Protein AF-A0A0Q4HC68-F1 (afdb_monomer)

Mean predicted aligned error: 11.97 Å

Structure (mmCIF, N/CA/C/O backbone):
data_AF-A0A0Q4HC68-F1
#
_entry.id   AF-A0A0Q4HC68-F1
#
loop_
_atom_site.group_PDB
_atom_site.id
_atom_site.type_symbol
_atom_site.label_atom_id
_atom_site.label_alt_id
_atom_site.label_comp_id
_atom_site.label_asym_id
_atom_site.label_entity_id
_atom_site.label_seq_id
_atom_site.pdbx_PDB_ins_code
_atom_site.Cartn_x
_atom_site.Cartn_y
_atom_site.Cartn_z
_atom_site.occupancy
_atom_site.B_iso_or_equiv
_atom_site.auth_seq_id
_atom_site.auth_comp_id
_atom_site.auth_asym_id
_atom_site.auth_atom_i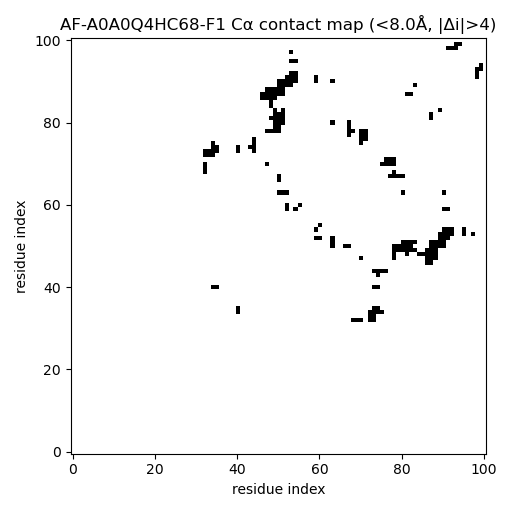d
_atom_site.pdbx_PDB_model_num
ATOM 1 N N . MET A 1 1 ? -20.760 -1.444 79.346 1.00 33.97 1 MET A N 1
ATOM 2 C CA . MET A 1 1 ? -19.283 -1.407 79.322 1.00 33.97 1 MET A CA 1
ATOM 3 C C . MET A 1 1 ? -18.817 -2.810 78.974 1.00 33.97 1 MET A C 1
ATOM 5 O O . MET A 1 1 ? -19.343 -3.729 79.589 1.00 33.97 1 MET A O 1
ATOM 9 N N . PRO A 1 2 ? -18.041 -2.967 77.895 1.00 58.78 2 PRO A N 1
ATOM 10 C CA . PRO A 1 2 ? -18.480 -3.786 76.761 1.00 58.78 2 PRO A CA 1
ATOM 11 C C . PRO A 1 2 ? -17.451 -4.846 76.351 1.00 58.78 2 PRO A C 1
ATOM 13 O O . PRO A 1 2 ? -16.277 -4.677 76.636 1.00 58.78 2 PRO A O 1
ATOM 16 N N . ASP A 1 3 ? -17.871 -5.838 75.570 1.00 40.50 3 ASP A N 1
ATOM 17 C CA . ASP A 1 3 ? -17.002 -6.385 74.528 1.00 40.50 3 ASP A CA 1
ATOM 18 C C . ASP A 1 3 ? -17.790 -6.377 73.223 1.00 40.50 3 ASP A C 1
ATOM 20 O O . ASP A 1 3 ? -18.784 -7.077 73.038 1.00 40.50 3 ASP A O 1
ATOM 24 N N . ALA A 1 4 ? -17.401 -5.428 72.378 1.00 48.09 4 ALA A N 1
ATOM 25 C CA . ALA A 1 4 ? -17.982 -5.168 71.083 1.00 48.09 4 ALA A CA 1
ATOM 26 C C . ALA A 1 4 ? -17.541 -6.268 70.114 1.00 48.09 4 ALA A C 1
ATOM 28 O O . ALA A 1 4 ? -16.346 -6.435 69.868 1.00 48.09 4 ALA A O 1
ATOM 29 N N . GLU A 1 5 ? -18.502 -6.971 69.517 1.00 46.88 5 GLU A N 1
ATOM 30 C CA . GLU A 1 5 ? -18.255 -7.672 68.263 1.00 46.88 5 GLU A CA 1
ATOM 31 C C . GLU A 1 5 ? -17.827 -6.635 67.218 1.00 46.88 5 GLU A C 1
ATOM 33 O O . GLU A 1 5 ? -18.632 -5.881 66.666 1.00 46.88 5 GLU A O 1
ATOM 38 N N . MET A 1 6 ? -16.518 -6.578 66.972 1.00 38.62 6 MET A N 1
ATOM 39 C CA . MET A 1 6 ? -15.947 -5.999 65.767 1.00 38.62 6 MET A CA 1
ATOM 40 C C . MET A 1 6 ? -16.466 -6.811 64.584 1.00 38.62 6 MET A C 1
ATOM 42 O O . MET A 1 6 ? -15.867 -7.805 64.178 1.00 38.62 6 MET A O 1
ATOM 46 N N . VAL A 1 7 ? -17.585 -6.364 64.018 1.00 50.00 7 VAL A N 1
ATOM 47 C CA . VAL A 1 7 ? -17.954 -6.679 62.643 1.00 50.00 7 VAL A CA 1
ATOM 48 C C . VAL A 1 7 ? -16.780 -6.227 61.785 1.00 50.00 7 VAL A C 1
ATOM 50 O O . VAL A 1 7 ? -16.584 -5.035 61.539 1.00 50.00 7 VAL A O 1
ATOM 53 N N . GLY A 1 8 ? -15.951 -7.194 61.397 1.00 41.06 8 GLY A N 1
ATOM 54 C CA . GLY A 1 8 ? -14.902 -7.008 60.420 1.00 41.06 8 GLY A CA 1
ATOM 55 C C . GLY A 1 8 ? -15.560 -6.511 59.148 1.00 41.06 8 GLY A C 1
ATOM 56 O O . GLY A 1 8 ? -16.180 -7.274 58.411 1.00 41.06 8 GLY A O 1
ATOM 57 N N . VAL A 1 9 ? -15.455 -5.208 58.901 1.00 52.94 9 VAL A N 1
ATOM 58 C CA . VAL A 1 9 ? -15.602 -4.666 57.559 1.00 52.94 9 VAL A CA 1
ATOM 59 C C . VAL A 1 9 ? -14.431 -5.252 56.789 1.00 52.94 9 VAL A C 1
ATOM 61 O O . VAL A 1 9 ? -13.335 -4.692 56.777 1.00 52.94 9 VAL A O 1
ATOM 64 N N . ASP A 1 10 ? -14.659 -6.430 56.210 1.00 42.56 10 ASP A N 1
ATOM 65 C CA . ASP A 1 10 ? -13.788 -7.041 55.224 1.00 42.56 10 ASP A CA 1
ATOM 66 C C . ASP A 1 10 ? -13.828 -6.106 54.020 1.00 42.56 10 ASP A C 1
ATOM 68 O O . ASP A 1 10 ? -14.696 -6.144 53.142 1.00 42.56 10 ASP A O 1
ATOM 72 N N . ARG A 1 11 ? -12.953 -5.104 54.092 1.00 58.88 11 ARG A N 1
ATOM 73 C CA . ARG A 1 11 ? -12.752 -4.090 53.077 1.00 58.88 11 ARG A CA 1
ATOM 74 C C . ARG A 1 11 ? -12.003 -4.798 51.963 1.00 58.88 11 ARG A C 1
ATOM 76 O O . ARG A 1 11 ? -10.810 -4.581 51.776 1.00 58.88 11 ARG A O 1
ATOM 83 N N . ALA A 1 12 ? -12.715 -5.673 51.254 1.00 61.41 12 ALA A N 1
ATOM 84 C CA . ALA A 1 12 ? -12.273 -6.274 50.017 1.00 61.41 12 ALA A CA 1
ATOM 85 C C . ALA A 1 12 ? -11.936 -5.113 49.082 1.00 61.41 12 ALA A C 1
ATOM 87 O O . ALA A 1 12 ? -12.812 -4.467 48.496 1.00 61.41 12 ALA A O 1
ATOM 88 N N . CYS A 1 13 ? -10.649 -4.776 49.044 1.00 62.66 13 CYS A N 1
ATOM 89 C CA . CYS A 1 13 ? -10.100 -3.734 48.209 1.00 62.66 13 CYS A CA 1
ATOM 90 C C . CYS A 1 13 ? -10.295 -4.231 46.781 1.00 62.66 13 CYS A C 1
ATOM 92 O O . CYS A 1 13 ? -9.541 -5.062 46.277 1.00 62.66 13 CYS A O 1
ATOM 94 N N . ARG A 1 14 ? -11.411 -3.822 46.174 1.00 67.00 14 ARG A N 1
ATOM 95 C CA . ARG A 1 14 ? -11.786 -4.163 44.809 1.00 67.00 14 ARG A CA 1
ATOM 96 C C . ARG A 1 14 ? -10.788 -3.454 43.899 1.00 67.00 14 ARG A C 1
ATOM 98 O O . ARG A 1 14 ? -11.036 -2.337 43.456 1.00 67.00 14 ARG A O 1
ATOM 105 N N . CYS A 1 15 ? -9.635 -4.077 43.674 1.00 67.75 15 CYS A N 1
ATOM 106 C CA . CYS A 1 15 ? -8.667 -3.636 42.686 1.00 67.75 15 CYS A CA 1
ATOM 107 C C . CYS A 1 15 ? -9.348 -3.728 41.321 1.00 67.75 15 CYS A C 1
ATOM 109 O O . CYS A 1 15 ? -9.479 -4.809 40.747 1.00 67.75 15 CYS A O 1
ATOM 111 N N . ALA A 1 16 ? -9.848 -2.596 40.827 1.00 70.06 16 ALA A N 1
ATOM 112 C CA . ALA A 1 16 ? -10.281 -2.480 39.450 1.00 70.06 16 ALA A CA 1
ATOM 113 C C . ALA A 1 16 ? -9.071 -2.812 38.572 1.00 70.06 16 ALA A C 1
ATOM 115 O O . ALA A 1 16 ? -8.074 -2.091 38.570 1.00 70.06 16 ALA A O 1
ATOM 116 N N . ILE A 1 17 ? -9.143 -3.934 37.862 1.00 68.25 17 ILE A N 1
ATOM 117 C CA . ILE A 1 17 ? -8.154 -4.306 36.857 1.00 68.25 17 ILE A CA 1
ATOM 118 C C . ILE A 1 17 ? -8.392 -3.342 35.695 1.00 68.25 17 ILE A C 1
ATOM 120 O O . ILE A 1 17 ? -9.248 -3.574 34.843 1.00 68.25 17 ILE A O 1
ATOM 124 N N . ALA A 1 18 ? -7.726 -2.188 35.720 1.00 63.12 18 ALA A N 1
ATOM 125 C CA . ALA A 1 18 ? -7.772 -1.256 34.609 1.00 63.12 18 ALA A CA 1
ATOM 126 C C . ALA A 1 18 ? -7.175 -1.980 33.400 1.00 63.12 18 ALA A C 1
ATOM 128 O O . ALA A 1 18 ? -5.981 -2.283 33.379 1.00 63.12 18 ALA A O 1
ATOM 129 N N . ALA A 1 19 ? -8.014 -2.302 32.410 1.00 63.47 19 ALA A N 1
ATOM 130 C CA . ALA A 1 19 ? -7.519 -2.751 31.121 1.00 63.47 19 ALA A CA 1
ATOM 131 C C . ALA A 1 19 ? -6.503 -1.704 30.648 1.00 63.47 19 ALA A C 1
ATOM 133 O O . ALA A 1 19 ? -6.818 -0.510 30.722 1.00 63.47 19 ALA A O 1
ATOM 134 N N . PRO A 1 20 ? -5.292 -2.103 30.219 1.00 61.31 20 PRO A N 1
ATOM 135 C CA . PRO A 1 20 ? -4.307 -1.143 29.769 1.00 61.31 20 PRO A CA 1
ATOM 136 C C . PRO A 1 20 ? -4.956 -0.344 28.648 1.00 61.31 20 PRO A C 1
ATOM 138 O O . PRO A 1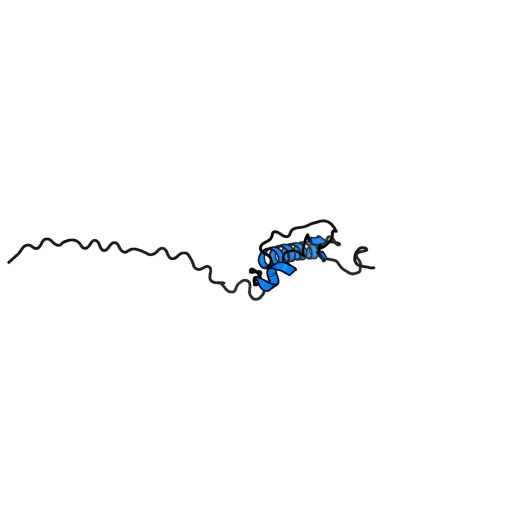 20 ? -5.277 -0.881 27.584 1.00 61.31 20 PRO A O 1
ATOM 141 N N . ALA A 1 21 ? -5.196 0.941 28.905 1.00 60.94 21 ALA A N 1
ATOM 142 C CA . ALA A 1 21 ? -5.529 1.862 27.850 1.00 60.94 21 ALA A CA 1
ATOM 143 C C . ALA A 1 21 ? -4.341 1.785 26.895 1.00 60.94 21 ALA A C 1
ATOM 145 O O . ALA A 1 21 ? -3.247 2.242 27.228 1.00 60.94 21 ALA A O 1
ATOM 146 N N . ARG A 1 22 ? -4.524 1.159 25.726 1.00 61.84 22 ARG A N 1
ATOM 147 C CA . ARG A 1 22 ? -3.598 1.306 24.602 1.00 61.84 22 ARG A CA 1
ATOM 148 C C . ARG A 1 22 ? -3.734 2.742 24.115 1.00 61.84 22 ARG A C 1
ATOM 150 O O . ARG A 1 22 ? -4.328 3.019 23.076 1.00 61.84 22 ARG A O 1
ATOM 157 N N . ALA A 1 23 ? -3.252 3.670 24.937 1.00 63.28 23 ALA A N 1
ATOM 158 C CA . ALA A 1 23 ? -2.979 5.017 24.518 1.00 63.28 23 ALA A CA 1
ATOM 159 C C . ALA A 1 23 ? -2.079 4.889 23.296 1.00 63.28 23 ALA A C 1
ATOM 161 O O . ALA A 1 23 ? -1.175 4.051 23.259 1.00 63.28 23 ALA A O 1
ATOM 162 N N . LYS A 1 24 ? -2.375 5.680 22.270 1.00 61.31 24 LYS A N 1
ATOM 163 C CA . LYS A 1 24 ? -1.451 5.853 21.159 1.00 61.31 24 LYS A CA 1
ATOM 164 C C . LYS A 1 24 ? -0.170 6.398 21.791 1.00 61.31 24 LYS A C 1
ATOM 166 O O . LYS A 1 24 ? -0.131 7.567 22.154 1.00 61.31 24 LYS A O 1
ATOM 171 N N . ASP A 1 25 ? 0.825 5.537 21.957 1.00 73.94 25 ASP A N 1
ATOM 172 C CA . ASP A 1 25 ? 2.125 5.820 22.583 1.00 73.94 25 ASP A CA 1
ATOM 173 C C . ASP A 1 25 ? 2.976 6.805 21.763 1.00 73.94 25 ASP A C 1
ATOM 175 O O . ASP A 1 25 ? 4.065 7.196 22.165 1.00 73.94 25 ASP A O 1
ATOM 179 N N . GLY A 1 26 ? 2.458 7.235 20.610 1.00 76.25 26 GLY A N 1
ATOM 180 C CA . GLY A 1 26 ? 3.112 8.158 19.699 1.00 76.25 26 GLY A CA 1
ATOM 181 C C . GLY A 1 26 ? 4.059 7.465 18.726 1.00 76.25 26 GLY A C 1
ATOM 182 O O . GLY A 1 26 ? 4.495 8.125 17.788 1.00 76.25 26 GLY A O 1
ATOM 183 N N . TYR A 1 27 ? 4.304 6.158 18.870 1.00 85.31 27 TYR A N 1
ATOM 184 C CA . TYR A 1 27 ? 5.272 5.411 18.067 1.00 85.31 27 TYR A CA 1
ATOM 185 C C . TYR A 1 27 ? 4.971 5.469 16.566 1.00 85.31 27 TYR A C 1
ATOM 187 O O . TYR A 1 27 ? 5.862 5.687 15.749 1.00 85.31 27 TYR A O 1
ATOM 195 N N . ASP A 1 28 ? 3.695 5.347 16.193 1.00 83.25 28 ASP A N 1
ATOM 196 C CA . ASP A 1 28 ? 3.280 5.423 14.789 1.00 83.25 28 ASP A CA 1
ATOM 197 C C . ASP A 1 28 ? 3.373 6.849 14.200 1.00 83.25 28 ASP A C 1
ATOM 199 O O . ASP A 1 28 ? 3.179 7.017 12.999 1.00 83.25 28 ASP A O 1
ATOM 203 N N . LEU A 1 29 ? 3.659 7.885 15.005 1.00 87.88 29 LEU A N 1
ATOM 204 C CA . LEU A 1 29 ? 3.748 9.291 14.584 1.00 87.88 29 LEU A CA 1
ATOM 205 C C . LEU A 1 29 ? 2.566 9.693 13.680 1.00 87.88 29 LEU A C 1
ATOM 207 O O . LEU A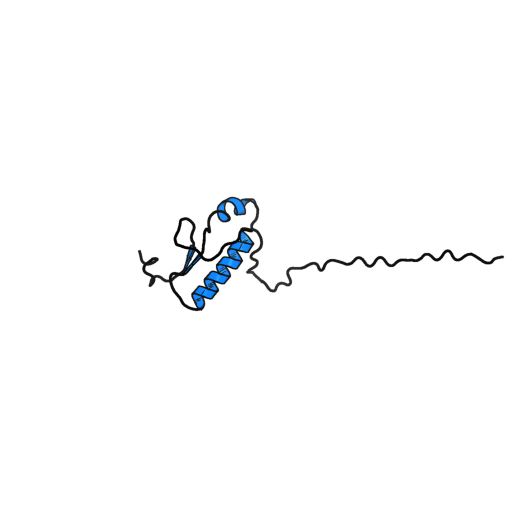 1 29 ? 1.418 9.656 14.133 1.00 87.88 29 LEU A O 1
ATOM 211 N N . TRP A 1 30 ? 2.828 10.069 12.423 1.00 88.44 30 TRP A N 1
ATOM 212 C CA . TRP A 1 30 ? 1.819 10.392 11.408 1.00 88.44 30 TRP A CA 1
ATOM 213 C C . TRP A 1 30 ? 1.300 9.166 10.637 1.00 88.44 30 TRP A C 1
ATOM 215 O O . TRP A 1 30 ? 0.252 9.248 10.003 1.00 88.44 30 TRP A O 1
ATOM 225 N N . LEU A 1 31 ? 1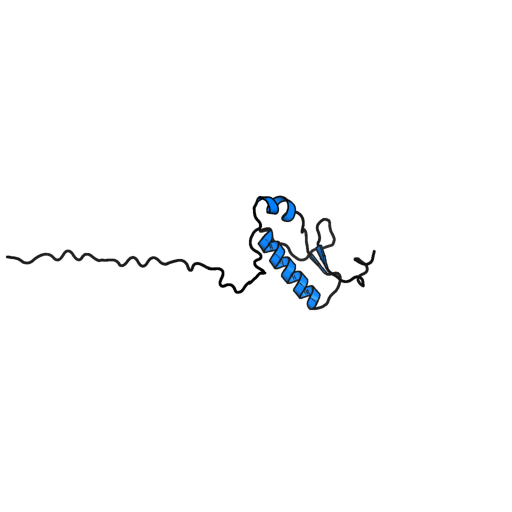.969 8.011 10.707 1.00 90.81 31 LEU A N 1
ATOM 226 C CA . LEU A 1 31 ? 1.590 6.764 10.025 1.00 90.81 31 LEU A CA 1
ATOM 227 C C . LEU A 1 31 ? 0.500 5.992 10.790 1.00 90.81 31 LEU A C 1
ATOM 229 O O . LEU A 1 31 ? 0.552 4.773 10.962 1.00 90.81 31 LEU A O 1
ATOM 233 N N . ARG A 1 32 ? -0.523 6.714 11.253 1.00 90.50 32 ARG A N 1
ATOM 234 C CA . ARG A 1 32 ? -1.662 6.157 11.988 1.00 90.50 32 ARG A CA 1
ATOM 235 C C . ARG A 1 32 ? -2.700 5.637 11.004 1.00 90.50 32 ARG A C 1
ATOM 237 O O . ARG A 1 32 ? -3.686 6.311 10.721 1.00 90.50 32 ARG A O 1
ATOM 244 N N . TYR A 1 33 ? -2.497 4.418 10.520 1.00 89.94 33 TYR A N 1
ATOM 245 C CA . TYR A 1 33 ? -3.441 3.713 9.646 1.00 89.94 33 TYR A CA 1
ATOM 246 C C . TYR A 1 33 ? -4.670 3.193 10.413 1.00 89.94 33 TYR A C 1
ATOM 248 O O . TYR A 1 33 ? -4.949 1.998 10.441 1.00 89.94 33 TYR A O 1
ATOM 256 N N . GLY A 1 34 ? -5.369 4.088 11.112 1.00 89.88 34 GLY A N 1
ATOM 257 C CA . GLY A 1 34 ? -6.625 3.786 11.792 1.00 89.88 34 GLY A CA 1
ATOM 258 C C . GLY A 1 34 ? -7.824 3.874 10.843 1.00 89.88 34 GLY A C 1
ATOM 259 O O . GLY A 1 34 ? -7.699 4.451 9.769 1.00 89.88 34 GLY A O 1
ATOM 260 N N . PRO A 1 35 ? -8.996 3.353 11.234 1.00 91.69 35 PRO A N 1
ATOM 261 C CA . PRO A 1 35 ? -10.182 3.373 10.384 1.00 91.69 35 PRO A CA 1
ATOM 262 C C . PRO A 1 35 ? -10.546 4.785 9.915 1.00 91.69 35 PRO A C 1
ATOM 264 O O . PRO A 1 35 ? -10.560 5.725 10.714 1.00 91.69 35 PRO A O 1
ATOM 267 N N . LEU A 1 36 ? -10.877 4.917 8.630 1.00 90.56 36 LEU A N 1
ATOM 268 C CA . LEU A 1 36 ? -11.411 6.155 8.071 1.00 90.56 36 LEU A CA 1
ATOM 269 C C . LEU A 1 36 ? -12.775 6.502 8.697 1.00 90.56 36 LEU A C 1
ATOM 271 O O . LEU A 1 36 ? -13.514 5.597 9.099 1.00 90.56 36 LEU A O 1
ATOM 275 N N . PRO A 1 37 ? -13.154 7.793 8.738 1.00 88.50 37 PRO A N 1
ATOM 276 C CA . PRO A 1 37 ? -14.517 8.193 9.068 1.00 88.50 37 PRO A CA 1
ATOM 277 C C . PRO A 1 37 ? -15.524 7.534 8.119 1.00 88.50 37 PRO A C 1
ATOM 279 O O . PRO A 1 37 ? -15.266 7.422 6.920 1.00 88.50 37 PRO A O 1
ATOM 282 N N . THR A 1 38 ? -16.695 7.160 8.636 1.00 82.94 38 THR A N 1
ATOM 283 C CA . THR A 1 38 ? -17.718 6.370 7.919 1.00 82.94 38 THR A CA 1
ATOM 284 C C . THR A 1 38 ? -18.114 6.947 6.558 1.00 82.94 38 THR A C 1
ATOM 286 O O . THR A 1 38 ? -18.329 6.193 5.613 1.00 82.94 38 THR A O 1
ATOM 289 N N . VAL A 1 39 ? -18.143 8.276 6.439 1.00 80.19 39 VAL A N 1
ATOM 290 C CA . VAL A 1 39 ? -18.445 9.005 5.194 1.00 80.19 39 VAL A CA 1
ATOM 291 C C . VAL A 1 39 ? -17.425 8.708 4.084 1.00 80.19 39 VAL A C 1
ATOM 293 O O . VAL A 1 39 ? -17.782 8.661 2.914 1.00 80.19 39 VAL A O 1
ATOM 296 N N . GLN A 1 40 ? -16.158 8.483 4.438 1.00 78.25 40 GLN A N 1
ATOM 297 C CA . GLN A 1 40 ? -15.071 8.206 3.490 1.00 78.25 40 GLN A CA 1
ATOM 298 C C . GLN A 1 40 ? -14.880 6.704 3.256 1.00 78.25 40 GLN A C 1
ATOM 300 O O . GLN A 1 40 ? -14.451 6.293 2.178 1.00 78.25 40 GLN A O 1
ATOM 305 N N . THR A 1 41 ? -15.217 5.872 4.248 1.00 75.12 41 THR A N 1
ATOM 306 C CA . THR A 1 41 ? -15.035 4.420 4.165 1.00 75.12 41 THR A CA 1
ATOM 307 C C . THR A 1 41 ? -15.807 3.807 3.001 1.00 75.12 41 THR A C 1
ATOM 309 O O . THR A 1 41 ? -15.257 2.940 2.341 1.00 75.12 41 THR A O 1
ATOM 312 N N . GLY A 1 42 ? -17.035 4.249 2.706 1.00 75.19 42 GLY A N 1
ATOM 313 C CA . GLY A 1 42 ? -17.862 3.639 1.652 1.00 75.19 42 GLY A CA 1
ATOM 314 C C . GLY A 1 42 ? -17.187 3.639 0.276 1.00 75.19 42 GLY A C 1
ATOM 315 O O . GLY A 1 42 ? -16.987 2.583 -0.320 1.00 75.19 42 GLY A O 1
ATOM 316 N N . THR A 1 43 ? -16.764 4.814 -0.194 1.00 77.06 43 THR A N 1
ATOM 317 C CA . THR A 1 43 ? -16.121 4.963 -1.508 1.00 77.06 43 THR A CA 1
ATOM 318 C C . THR A 1 43 ? -14.724 4.346 -1.535 1.00 77.06 43 THR A C 1
ATOM 320 O O . THR A 1 43 ? -14.371 3.664 -2.491 1.00 77.06 43 THR A O 1
ATOM 323 N N . VAL A 1 44 ? -13.924 4.549 -0.483 1.00 77.38 44 VAL A N 1
ATOM 324 C CA . VAL A 1 44 ? -12.513 4.128 -0.471 1.00 77.38 44 VAL A CA 1
ATOM 325 C C . VAL A 1 44 ? -12.357 2.636 -0.172 1.00 77.38 44 VAL A C 1
ATOM 327 O O . VAL A 1 44 ? -11.497 1.983 -0.755 1.00 77.38 44 VAL A O 1
ATOM 330 N N . ALA A 1 45 ? -13.178 2.052 0.706 1.00 75.81 45 ALA A N 1
ATOM 331 C CA . ALA A 1 45 ? -13.019 0.651 1.107 1.00 75.81 45 ALA A CA 1
ATOM 332 C C . ALA A 1 4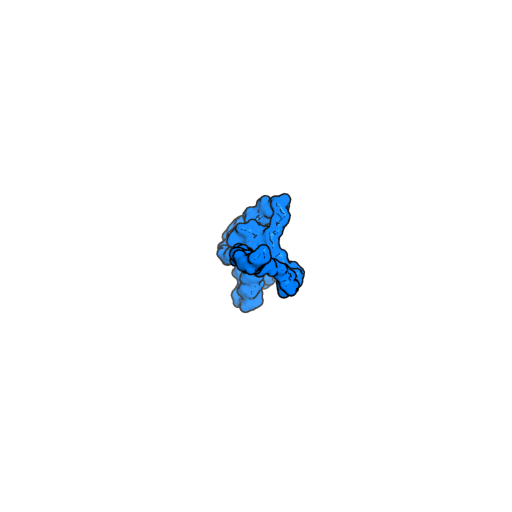5 ? -13.280 -0.337 -0.032 1.00 75.81 45 ALA A C 1
ATOM 334 O O . ALA A 1 45 ? -12.742 -1.447 -0.003 1.00 75.81 45 ALA A O 1
ATOM 335 N N . MET A 1 46 ? -14.065 0.053 -1.037 1.00 75.62 46 MET A N 1
ATOM 336 C CA . MET A 1 46 ? -14.358 -0.793 -2.193 1.00 75.62 46 MET A CA 1
ATOM 337 C C . MET A 1 46 ? -13.289 -0.746 -3.286 1.00 75.62 46 MET A C 1
ATOM 339 O O . MET A 1 46 ? -13.229 -1.663 -4.096 1.00 75.62 46 MET A O 1
ATOM 343 N N . GLN A 1 47 ? -12.436 0.278 -3.308 1.00 84.50 47 GLN A N 1
ATOM 344 C CA . GLN A 1 47 ? -11.524 0.508 -4.428 1.00 84.50 47 GLN A CA 1
ATOM 345 C C . GLN A 1 47 ? -10.324 -0.452 -4.481 1.00 84.50 47 GLN A C 1
ATOM 347 O O . GLN A 1 47 ? -10.145 -1.074 -5.520 1.00 84.50 47 GLN A O 1
ATOM 352 N N . PRO A 1 48 ? -9.500 -0.623 -3.426 1.00 89.06 48 PRO A N 1
ATOM 353 C CA . PRO A 1 48 ? -8.262 -1.393 -3.541 1.00 89.06 48 PRO A CA 1
ATOM 354 C C . PRO A 1 48 ? -8.518 -2.906 -3.528 1.00 89.06 48 PRO A C 1
ATOM 356 O O . PRO A 1 48 ? -8.649 -3.513 -2.464 1.00 89.06 48 PRO A O 1
ATOM 359 N N . THR A 1 49 ? -8.579 -3.552 -4.687 1.00 93.25 49 THR A N 1
ATOM 360 C CA . THR A 1 49 ? -8.848 -5.002 -4.787 1.00 93.25 49 THR A CA 1
ATOM 361 C C . THR A 1 49 ? -7.601 -5.860 -4.576 1.00 93.25 49 THR A C 1
ATOM 363 O O . THR A 1 49 ? -7.709 -7.008 -4.149 1.00 93.25 49 THR A O 1
ATOM 366 N N . GLY A 1 50 ? -6.415 -5.290 -4.787 1.00 95.62 50 GLY A N 1
ATOM 367 C CA . GLY A 1 50 ? -5.131 -5.932 -4.526 1.00 95.62 50 GLY A CA 1
ATOM 368 C C . GLY A 1 50 ? -3.956 -5.008 -4.832 1.00 95.62 50 GLY A C 1
ATOM 369 O O . GLY A 1 50 ? -4.132 -3.937 -5.416 1.00 95.62 50 GLY A O 1
ATOM 370 N N . ILE A 1 51 ? -2.759 -5.420 -4.424 1.00 96.81 51 ILE A N 1
ATOM 371 C CA . ILE A 1 51 ? -1.504 -4.709 -4.698 1.00 96.81 51 ILE A CA 1
ATOM 372 C C . ILE A 1 51 ? -0.680 -5.534 -5.683 1.00 96.81 51 ILE A C 1
ATOM 374 O O . ILE A 1 51 ? -0.514 -6.741 -5.503 1.00 96.81 51 ILE A O 1
ATOM 378 N N . VAL A 1 52 ? -0.168 -4.886 -6.728 1.00 95.81 52 VAL A N 1
ATOM 379 C CA . VAL A 1 52 ? 0.652 -5.522 -7.762 1.00 95.81 52 VAL A CA 1
ATOM 380 C C . VAL A 1 52 ? 1.993 -4.809 -7.841 1.00 95.81 52 VAL A C 1
ATOM 382 O O . VAL A 1 52 ? 2.053 -3.604 -8.069 1.00 95.81 52 VAL A O 1
ATOM 385 N N . ARG A 1 53 ? 3.073 -5.570 -7.672 1.00 95.31 53 ARG A N 1
ATOM 386 C CA . ARG A 1 53 ? 4.449 -5.113 -7.880 1.00 95.31 53 ARG A CA 1
ATOM 387 C C . ARG A 1 53 ? 4.847 -5.395 -9.323 1.00 95.31 53 ARG A C 1
ATOM 389 O O . ARG A 1 53 ? 4.795 -6.551 -9.745 1.00 95.31 53 ARG A O 1
ATOM 396 N N . ASP A 1 54 ? 5.224 -4.360 -10.066 1.00 90.94 54 ASP A N 1
ATOM 397 C CA . ASP A 1 54 ? 5.696 -4.514 -11.451 1.00 90.94 54 ASP A CA 1
ATOM 398 C C . ASP A 1 54 ? 7.216 -4.719 -11.546 1.00 90.94 54 ASP A C 1
ATOM 400 O O . ASP A 1 54 ? 7.739 -5.159 -12.566 1.00 90.94 54 ASP A O 1
ATOM 404 N N . GLU A 1 55 ? 7.918 -4.483 -10.439 1.00 88.94 55 GLU A N 1
ATOM 405 C CA . GLU A 1 55 ? 9.348 -4.717 -10.268 1.00 88.94 55 GLU A CA 1
ATOM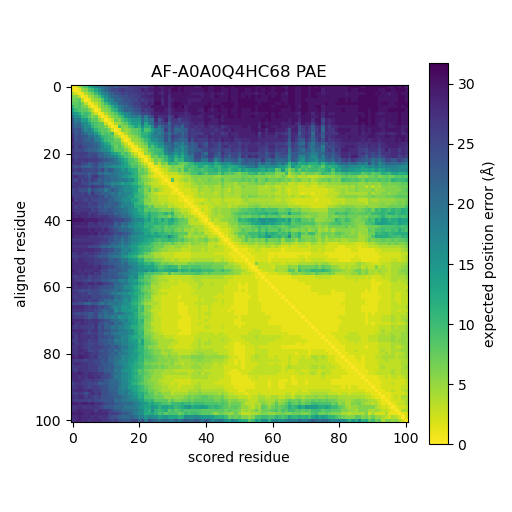 406 C C . GLU A 1 55 ? 9.584 -5.586 -9.024 1.00 88.94 55 GLU A C 1
ATOM 408 O O . GLU A 1 55 ? 8.826 -5.527 -8.053 1.00 88.94 55 GLU A O 1
ATOM 413 N N . ARG A 1 56 ? 10.633 -6.417 -9.054 1.00 83.94 56 ARG A N 1
ATOM 414 C CA . ARG A 1 56 ? 11.022 -7.286 -7.933 1.00 83.94 56 ARG A CA 1
ATOM 415 C C . ARG A 1 56 ? 12.341 -6.801 -7.341 1.00 83.94 56 ARG A C 1
ATOM 417 O O . ARG A 1 56 ? 13.407 -7.192 -7.803 1.00 83.94 56 ARG A O 1
ATOM 424 N N . ASP A 1 57 ? 12.236 -5.946 -6.332 1.00 91.25 57 ASP A N 1
ATOM 425 C CA . ASP A 1 57 ? 13.344 -5.416 -5.533 1.00 91.25 57 ASP 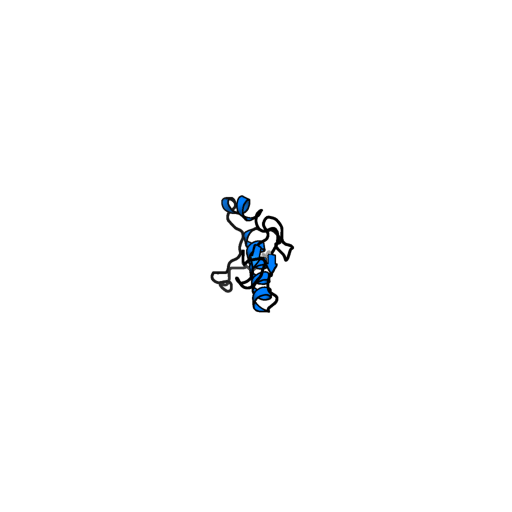A CA 1
ATOM 426 C C . ASP A 1 57 ? 12.879 -5.272 -4.069 1.00 91.25 57 ASP A C 1
ATOM 428 O O . ASP A 1 57 ? 11.689 -5.000 -3.850 1.00 91.25 57 ASP A O 1
ATOM 432 N N . PRO A 1 58 ? 13.769 -5.406 -3.062 1.00 96.00 58 PRO A N 1
ATOM 433 C CA . PRO A 1 58 ? 13.400 -5.284 -1.649 1.00 96.00 58 PRO A CA 1
ATOM 434 C C . PRO A 1 58 ? 12.632 -4.003 -1.294 1.00 96.00 58 PRO A C 1
ATOM 436 O O . PRO A 1 58 ? 11.805 -4.005 -0.380 1.00 96.00 58 PRO A O 1
ATOM 439 N N . THR A 1 59 ? 12.858 -2.912 -2.027 1.00 95.31 59 THR A N 1
ATOM 440 C CA . THR A 1 59 ? 12.127 -1.652 -1.853 1.00 95.31 59 THR A CA 1
ATOM 441 C C . THR A 1 59 ? 10.652 -1.804 -2.219 1.00 95.31 59 THR A C 1
ATOM 443 O O . THR A 1 59 ? 9.783 -1.341 -1.478 1.00 95.31 59 THR A O 1
ATOM 446 N N . PHE A 1 60 ? 10.347 -2.484 -3.329 1.00 95.31 60 PHE A N 1
ATOM 447 C CA . PHE A 1 60 ? 8.971 -2.727 -3.768 1.00 95.31 60 PHE A CA 1
ATOM 448 C C . PHE A 1 60 ? 8.248 -3.730 -2.874 1.00 95.31 60 PHE A C 1
ATOM 450 O O . PHE A 1 60 ? 7.055 -3.560 -2.619 1.00 95.31 60 PHE A O 1
ATOM 457 N N . ASP A 1 61 ? 8.958 -4.719 -2.336 1.00 95.31 61 ASP A N 1
ATOM 458 C CA . ASP A 1 61 ? 8.396 -5.646 -1.351 1.00 95.31 61 ASP A CA 1
ATOM 459 C C . ASP A 1 61 ? 8.015 -4.918 -0.055 1.00 95.31 61 ASP A C 1
ATOM 461 O O . ASP A 1 61 ? 6.902 -5.079 0.458 1.00 95.31 61 ASP A O 1
ATOM 465 N N . LEU A 1 62 ? 8.894 -4.039 0.439 1.00 97.19 62 LEU A N 1
ATOM 466 C CA . LEU A 1 62 ? 8.596 -3.209 1.603 1.00 97.19 62 LEU A CA 1
ATOM 467 C C . LEU A 1 62 ? 7.447 -2.230 1.322 1.00 97.19 62 LEU A C 1
ATOM 469 O O . LEU A 1 62 ? 6.563 -2.066 2.167 1.00 97.19 62 LEU A O 1
ATOM 473 N N . ALA A 1 63 ? 7.430 -1.595 0.149 1.00 96.56 63 ALA A N 1
ATOM 474 C CA . ALA A 1 63 ? 6.364 -0.684 -0.254 1.00 96.56 63 ALA A CA 1
ATOM 475 C C . ALA A 1 63 ? 5.005 -1.397 -0.324 1.00 96.56 63 ALA A C 1
ATOM 477 O O . ALA A 1 63 ? 4.029 -0.898 0.242 1.00 96.56 63 ALA A O 1
ATOM 478 N N . ALA A 1 64 ? 4.948 -2.588 -0.931 1.00 96.94 64 ALA A N 1
ATOM 479 C CA . ALA A 1 64 ? 3.739 -3.406 -0.987 1.00 96.94 64 ALA A CA 1
ATOM 480 C C . ALA A 1 64 ? 3.244 -3.771 0.418 1.00 96.94 64 ALA A C 1
ATOM 482 O O . ALA A 1 64 ? 2.070 -3.572 0.728 1.00 96.94 64 ALA A O 1
ATOM 483 N N . ALA A 1 65 ? 4.140 -4.210 1.307 1.00 96.75 65 ALA A N 1
ATOM 484 C CA . ALA A 1 65 ? 3.788 -4.536 2.687 1.00 96.75 65 ALA A CA 1
ATOM 485 C C . ALA A 1 65 ? 3.261 -3.316 3.468 1.00 96.75 65 ALA A C 1
ATOM 487 O O . ALA A 1 65 ? 2.288 -3.418 4.223 1.00 96.75 65 ALA A O 1
ATOM 488 N N . LYS A 1 66 ? 3.870 -2.136 3.282 1.00 96.62 66 LYS A N 1
ATOM 489 C CA . LYS A 1 66 ? 3.405 -0.886 3.906 1.00 96.62 66 LYS A CA 1
ATOM 490 C C . LYS A 1 66 ? 2.033 -0.475 3.386 1.00 96.62 66 LYS A C 1
ATOM 492 O O . LYS A 1 66 ? 1.177 -0.112 4.192 1.00 96.62 66 LYS A O 1
ATOM 497 N N . LEU A 1 67 ? 1.816 -0.566 2.077 1.00 96.44 67 LEU A N 1
ATOM 498 C CA . LEU A 1 67 ? 0.541 -0.245 1.451 1.00 96.44 67 LEU A CA 1
ATOM 499 C C . LEU A 1 67 ? -0.559 -1.215 1.909 1.00 96.44 67 LEU A C 1
ATOM 501 O O . LEU A 1 67 ? -1.638 -0.769 2.290 1.00 96.44 67 LEU A O 1
ATOM 50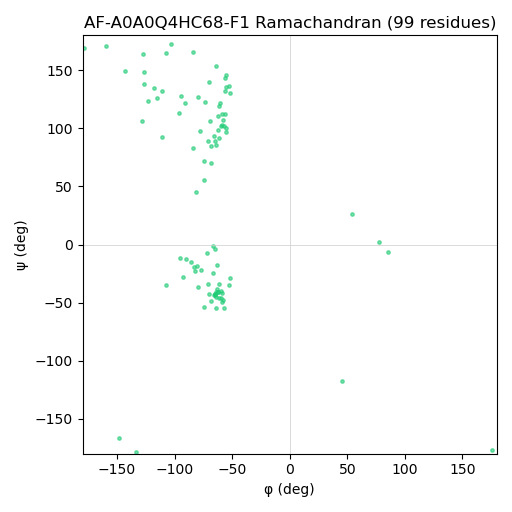5 N N . ALA A 1 68 ? -0.261 -2.516 1.984 1.00 96.62 68 ALA A N 1
ATOM 506 C CA . ALA A 1 68 ? -1.173 -3.538 2.494 1.00 96.62 68 ALA A CA 1
ATOM 507 C C . ALA A 1 68 ? -1.594 -3.249 3.943 1.00 96.62 68 ALA A C 1
ATOM 509 O O . ALA A 1 68 ? -2.790 -3.204 4.244 1.00 96.62 68 ALA A O 1
ATOM 510 N N . ARG A 1 69 ? -0.627 -2.971 4.835 1.00 95.81 69 ARG A N 1
ATOM 511 C CA . ARG A 1 69 ? -0.900 -2.569 6.229 1.00 95.81 69 ARG A CA 1
ATOM 512 C C . ARG A 1 69 ? -1.766 -1.311 6.276 1.00 95.81 69 ARG A C 1
ATOM 514 O O . ARG A 1 69 ? -2.735 -1.266 7.031 1.00 95.81 69 ARG A O 1
ATOM 521 N N . GLY A 1 70 ? -1.401 -0.296 5.494 1.00 94.19 70 GLY A N 1
ATOM 522 C CA . GLY A 1 70 ? -2.069 0.998 5.501 1.00 94.19 70 GLY A CA 1
ATOM 523 C C . GLY A 1 70 ? -3.518 0.909 5.050 1.00 94.19 70 GLY A C 1
ATOM 524 O O . GLY A 1 70 ? -4.425 1.277 5.794 1.00 94.19 70 GLY A O 1
ATOM 525 N N . LEU A 1 71 ? -3.748 0.342 3.868 1.00 94.69 71 LEU A N 1
ATOM 526 C CA . LEU A 1 71 ? -5.088 0.181 3.311 1.00 94.69 71 LEU A CA 1
ATOM 527 C C . LEU A 1 71 ? -5.947 -0.739 4.173 1.00 94.69 71 LEU A C 1
ATOM 529 O O . LEU A 1 71 ? -7.121 -0.436 4.382 1.00 94.69 71 LEU A O 1
ATOM 533 N N . SER A 1 72 ? -5.370 -1.806 4.735 1.00 94.31 72 SER A N 1
ATOM 534 C CA . SER A 1 72 ? -6.132 -2.706 5.602 1.00 94.31 72 SER A CA 1
ATOM 535 C C . SER A 1 72 ? -6.623 -2.019 6.873 1.00 94.31 72 SER A C 1
ATOM 537 O O . SER A 1 72 ? -7.774 -2.195 7.274 1.00 94.31 72 SER A O 1
ATOM 539 N N . GLY A 1 73 ? -5.777 -1.185 7.482 1.00 93.50 73 GLY A N 1
ATOM 540 C CA . GLY A 1 73 ? -6.144 -0.399 8.657 1.00 93.50 73 GLY A CA 1
ATOM 541 C C . GLY A 1 73 ? -7.178 0.688 8.349 1.00 93.50 73 GLY A C 1
ATOM 542 O O . GLY A 1 73 ? -8.208 0.771 9.020 1.00 93.50 73 GLY A O 1
ATOM 543 N N . LEU A 1 74 ? -6.944 1.471 7.291 1.00 92.62 74 LEU A N 1
ATOM 544 C CA . LEU A 1 74 ? -7.817 2.573 6.871 1.00 92.62 74 LEU A CA 1
ATOM 545 C C . LEU A 1 74 ? -9.225 2.093 6.476 1.00 92.62 74 LEU A C 1
ATOM 547 O O . LEU A 1 74 ? -10.221 2.733 6.817 1.00 92.62 74 LEU A O 1
ATOM 551 N N . THR A 1 75 ? -9.321 0.963 5.772 1.00 91.94 75 THR A N 1
ATOM 552 C CA . THR A 1 75 ? -10.589 0.459 5.213 1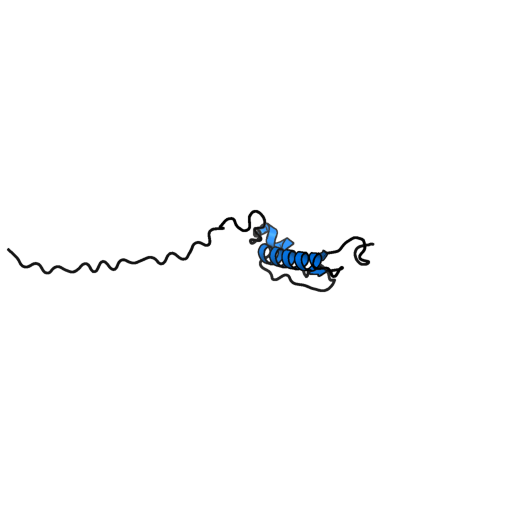.00 91.94 75 THR A CA 1
ATOM 553 C C . THR A 1 75 ? -11.292 -0.573 6.095 1.00 91.94 75 THR A C 1
ATOM 555 O O . THR A 1 75 ? -12.445 -0.909 5.836 1.00 91.94 75 THR A O 1
ATOM 558 N N . ARG A 1 76 ? -10.617 -1.088 7.134 1.00 91.69 76 ARG A N 1
ATOM 559 C CA . ARG A 1 76 ? -11.040 -2.263 7.923 1.00 91.69 76 ARG A CA 1
ATOM 560 C C . ARG A 1 76 ? -11.324 -3.517 7.084 1.00 91.69 76 ARG A C 1
ATOM 562 O O . ARG A 1 76 ? -12.092 -4.379 7.506 1.00 91.69 76 ARG A O 1
ATOM 569 N N . ARG A 1 77 ? -10.694 -3.642 5.916 1.00 90.94 77 ARG A N 1
ATOM 570 C CA . ARG A 1 77 ? -10.771 -4.816 5.041 1.00 90.94 77 ARG A CA 1
ATOM 571 C C . ARG A 1 77 ? -9.366 -5.301 4.733 1.00 90.94 77 ARG A C 1
ATOM 573 O O . ARG A 1 77 ? -8.506 -4.489 4.440 1.00 90.94 77 ARG A O 1
ATOM 580 N N . ALA A 1 78 ? -9.137 -6.610 4.737 1.00 93.81 78 ALA A N 1
ATOM 581 C CA . ALA A 1 78 ? -7.848 -7.149 4.318 1.00 93.81 78 ALA A CA 1
ATOM 582 C C . ALA A 1 78 ? -7.551 -6.774 2.853 1.00 93.81 78 ALA A C 1
ATOM 584 O O . ALA A 1 78 ? -8.323 -7.097 1.946 1.00 93.81 78 ALA A O 1
ATOM 585 N N . VAL A 1 79 ? -6.429 -6.088 2.641 1.00 95.06 79 VAL A N 1
ATOM 586 C CA . VAL A 1 79 ? -5.836 -5.818 1.329 1.00 95.06 79 VAL A CA 1
ATOM 587 C C . VAL A 1 79 ? -4.495 -6.535 1.287 1.00 95.06 79 VAL A C 1
ATOM 589 O O . VAL A 1 79 ? -3.663 -6.353 2.175 1.00 95.06 79 VAL A O 1
ATOM 592 N N . ALA A 1 80 ? -4.301 -7.358 0.264 1.00 96.12 80 ALA A N 1
ATOM 593 C CA . ALA A 1 80 ? -3.115 -8.184 0.087 1.00 96.12 80 ALA A CA 1
ATOM 594 C C . ALA A 1 80 ? -2.589 -8.073 -1.349 1.00 96.12 80 ALA A C 1
ATOM 596 O O . ALA A 1 80 ? -3.135 -7.338 -2.179 1.00 96.12 80 ALA A O 1
ATOM 597 N N . ASP A 1 81 ? -1.523 -8.815 -1.629 1.00 96.38 81 ASP A N 1
ATOM 598 C CA . ASP A 1 81 ? -1.048 -9.017 -2.991 1.00 96.38 81 ASP A CA 1
ATOM 599 C C . ASP A 1 81 ? -2.155 -9.584 -3.884 1.00 96.38 81 ASP A C 1
ATOM 601 O O . ASP A 1 81 ? -2.992 -10.381 -3.450 1.00 96.38 81 ASP A O 1
ATOM 605 N N . GLY A 1 82 ? -2.149 -9.179 -5.149 1.00 94.62 82 GLY A N 1
ATOM 606 C CA . GLY A 1 82 ? -3.150 -9.604 -6.112 1.00 94.62 82 GLY A CA 1
ATOM 607 C C . GLY A 1 82 ? -2.611 -9.706 -7.529 1.00 94.62 82 GLY A C 1
ATOM 608 O O . GLY A 1 82 ? -1.408 -9.684 -7.786 1.00 94.62 82 GLY A O 1
ATOM 609 N N . ARG A 1 83 ? -3.549 -9.817 -8.465 1.00 93.94 83 ARG A N 1
ATOM 610 C CA . ARG A 1 83 ? -3.296 -9.726 -9.904 1.00 93.94 83 ARG A CA 1
ATOM 611 C C . ARG A 1 83 ? -3.836 -8.407 -10.433 1.00 93.94 83 ARG A C 1
ATOM 613 O O . ARG A 1 83 ? -4.666 -7.771 -9.788 1.00 93.94 83 ARG A O 1
ATOM 620 N N . VAL A 1 84 ? -3.404 -8.041 -11.633 1.00 93.44 84 VAL A N 1
ATOM 621 C CA . VAL A 1 84 ? -3.983 -6.904 -12.350 1.00 93.44 84 VAL A CA 1
ATOM 622 C C . VAL A 1 84 ? -5.463 -7.188 -12.605 1.00 93.44 84 VAL A C 1
ATOM 624 O O . VAL A 1 84 ? -5.810 -8.188 -13.233 1.00 93.44 84 VAL A O 1
ATOM 627 N N . ALA A 1 85 ? -6.310 -6.331 -12.051 1.00 92.62 85 ALA A N 1
ATOM 628 C CA . ALA A 1 85 ? -7.760 -6.340 -12.166 1.00 92.62 85 ALA A CA 1
ATOM 629 C C . ALA A 1 85 ? -8.280 -4.937 -11.817 1.00 92.62 85 ALA A C 1
ATOM 631 O O . ALA A 1 85 ? -7.525 -4.106 -11.301 1.00 92.62 85 ALA A O 1
ATOM 632 N N . ASP A 1 86 ? -9.565 -4.684 -12.048 1.00 92.50 86 ASP A N 1
ATOM 633 C CA . ASP A 1 86 ? -10.184 -3.415 -11.672 1.00 92.50 86 ASP A CA 1
ATOM 634 C C . ASP A 1 86 ? -10.005 -3.139 -10.173 1.00 92.50 86 ASP A C 1
ATOM 636 O O . ASP A 1 86 ? -10.199 -4.014 -9.321 1.00 92.50 86 ASP A O 1
ATOM 640 N N . GLY A 1 87 ? -9.576 -1.916 -9.859 1.00 91.62 87 GLY A N 1
ATOM 641 C CA . GLY A 1 87 ? -9.273 -1.490 -8.493 1.00 91.62 87 GLY A CA 1
ATOM 642 C C . GLY A 1 87 ? -7.929 -1.979 -7.937 1.00 91.62 87 GLY A C 1
ATOM 643 O O . GLY A 1 87 ? -7.608 -1.692 -6.783 1.00 91.62 87 GLY A O 1
ATOM 644 N N . ALA A 1 88 ? -7.114 -2.700 -8.712 1.00 94.50 88 ALA A N 1
ATOM 645 C CA . ALA A 1 88 ? -5.768 -3.051 -8.275 1.00 94.50 88 ALA A CA 1
ATOM 646 C C . ALA A 1 88 ? -4.868 -1.805 -8.248 1.00 94.50 88 ALA A C 1
ATOM 648 O O . ALA A 1 88 ? -4.897 -0.979 -9.160 1.00 94.50 88 ALA A O 1
ATOM 649 N N . ILE A 1 89 ? -4.028 -1.693 -7.220 1.00 94.75 89 ILE A N 1
ATOM 650 C CA . ILE A 1 89 ? -2.992 -0.660 -7.146 1.00 94.75 89 ILE A CA 1
ATOM 651 C C . ILE A 1 89 ? -1.688 -1.268 -7.653 1.00 94.75 89 ILE A C 1
ATOM 653 O O . ILE A 1 89 ? -1.125 -2.166 -7.023 1.00 94.75 89 ILE A O 1
ATOM 657 N N . VAL A 1 90 ? -1.213 -0.774 -8.795 1.00 94.75 90 VAL A N 1
ATOM 658 C CA . VAL A 1 90 ? 0.059 -1.185 -9.398 1.00 94.75 90 VAL A CA 1
ATOM 659 C C . VAL A 1 90 ? 1.157 -0.223 -8.950 1.00 94.75 90 VAL A C 1
ATOM 661 O O . VAL A 1 90 ? 1.009 0.990 -9.080 1.00 94.75 90 VAL A O 1
ATOM 664 N N . ILE A 1 91 ? 2.254 -0.761 -8.417 1.00 95.12 91 ILE A N 1
ATOM 665 C CA . ILE A 1 91 ? 3.440 0.001 -8.014 1.00 95.12 91 ILE A CA 1
ATOM 666 C C . ILE A 1 91 ? 4.657 -0.437 -8.835 1.00 95.12 91 ILE A C 1
ATOM 668 O O . ILE A 1 91 ? 4.904 -1.630 -9.021 1.00 95.12 91 ILE A O 1
ATOM 672 N N . GLY A 1 92 ? 5.417 0.540 -9.322 1.00 93.88 92 GLY A N 1
ATOM 673 C CA . GLY A 1 92 ? 6.583 0.349 -10.184 1.00 93.88 92 GLY A CA 1
ATOM 674 C C . GLY A 1 92 ? 7.145 1.693 -10.644 1.00 93.88 92 GLY A C 1
ATOM 675 O O . GLY A 1 92 ? 6.648 2.749 -10.243 1.00 93.88 92 GLY A O 1
ATOM 676 N N . THR A 1 93 ? 8.175 1.665 -11.485 1.00 92.69 93 THR A N 1
ATOM 677 C CA . THR A 1 93 ? 8.694 2.850 -12.177 1.00 92.69 93 THR A CA 1
ATOM 678 C C . THR A 1 93 ? 8.238 2.879 -13.637 1.00 92.69 93 THR A C 1
ATOM 680 O O . THR A 1 93 ? 7.710 1.903 -14.166 1.00 92.69 93 THR A O 1
ATOM 683 N N . ALA A 1 94 ? 8.516 3.981 -14.337 1.00 90.12 94 ALA A N 1
ATOM 684 C CA . ALA A 1 94 ? 8.281 4.093 -15.778 1.00 90.12 94 ALA A CA 1
ATOM 685 C C . ALA A 1 94 ? 9.154 3.149 -16.633 1.00 90.12 94 ALA A C 1
ATOM 687 O O . ALA A 1 94 ? 9.006 3.124 -17.847 1.00 90.12 94 ALA A O 1
ATOM 688 N N . LYS A 1 95 ? 10.081 2.381 -16.043 1.00 87.75 95 LYS A N 1
ATOM 689 C CA . LYS A 1 95 ? 10.798 1.316 -16.766 1.00 87.75 95 LYS A CA 1
ATOM 690 C C . LYS A 1 95 ? 9.941 0.067 -16.950 1.00 87.75 95 LYS A C 1
ATOM 692 O O . LYS A 1 95 ? 10.243 -0.758 -17.810 1.00 87.75 95 LYS A O 1
ATOM 697 N N . ALA A 1 96 ? 8.918 -0.099 -16.119 1.00 85.44 96 ALA A N 1
ATOM 698 C CA . ALA A 1 96 ? 8.083 -1.277 -16.137 1.00 85.44 96 ALA A CA 1
ATOM 699 C C . ALA A 1 96 ? 7.053 -1.165 -17.273 1.00 85.44 96 ALA A C 1
ATOM 701 O O . ALA A 1 96 ? 6.331 -0.172 -17.385 1.00 85.44 96 ALA A O 1
ATOM 702 N N . ALA A 1 97 ? 6.996 -2.185 -18.133 1.00 79.44 97 ALA A N 1
ATOM 703 C CA . ALA A 1 97 ? 6.206 -2.164 -19.368 1.00 79.44 97 ALA A CA 1
ATOM 704 C C . ALA A 1 97 ? 4.690 -2.036 -19.140 1.00 79.44 97 ALA A C 1
ATOM 706 O O . ALA A 1 97 ? 3.963 -1.694 -20.061 1.00 79.44 97 ALA A O 1
ATOM 707 N N . ARG A 1 98 ? 4.191 -2.318 -17.929 1.00 84.12 98 ARG A N 1
ATOM 708 C CA . ARG A 1 98 ? 2.774 -2.127 -17.584 1.00 84.12 98 ARG A CA 1
ATOM 709 C C . ARG A 1 98 ? 2.437 -0.672 -17.246 1.00 84.12 98 ARG A C 1
ATOM 711 O O . ARG A 1 98 ? 1.261 -0.325 -17.214 1.00 84.12 98 ARG A O 1
ATOM 718 N N . ILE A 1 99 ? 3.445 0.139 -16.924 1.00 84.56 99 ILE A N 1
ATOM 719 C CA . ILE A 1 99 ? 3.303 1.533 -16.473 1.00 84.56 99 ILE A CA 1
ATOM 720 C C . ILE A 1 99 ? 3.744 2.508 -17.571 1.00 84.56 99 ILE A C 1
ATOM 722 O O . ILE A 1 99 ? 3.160 3.582 -17.705 1.00 84.56 99 ILE A O 1
ATOM 726 N N . ALA A 1 100 ? 4.758 2.145 -18.357 1.00 76.94 100 ALA A N 1
ATOM 727 C CA . ALA A 1 100 ? 5.104 2.841 -19.589 1.00 76.94 100 ALA A CA 1
ATOM 728 C C . ALA A 1 100 ? 3.996 2.586 -20.621 1.00 76.94 100 ALA A C 1
ATOM 730 O O . ALA A 1 100 ? 3.860 1.459 -21.086 1.00 76.94 100 ALA A O 1
ATOM 731 N N . GLY A 1 101 ? 3.163 3.593 -20.886 1.00 63.84 101 GLY A N 1
ATOM 732 C CA . GLY A 1 101 ? 2.022 3.494 -21.806 1.00 63.84 101 GLY A CA 1
ATOM 733 C C . GLY A 1 101 ? 2.377 3.123 -23.240 1.00 63.84 101 GLY A C 1
ATOM 734 O O . GLY A 1 101 ? 3.546 3.319 -23.646 1.00 63.84 101 GLY A O 1
#

Foldseek 3Di:
DDDDPPPPPPPPVPPDPPDPPPDVPCPCPVVPLAEADPVPLVVLLPQAQEEAELDDDPVSVVVRVSVQVNSCRHNVHGYYHDDDDGSHHYDDDCVRPVNVD

Secondary structure (DSSP, 8-state):
-------------------------STTTT---PPPPHHHHHHHHTS--EEEESS-SHHHHHHHHHHHHHHHHHHSS---B--S-TTEEEE--TTSTTT--

Sequence (101 aa):
MPDAEMVGVDRACRCAIAAPARAKDGYDLWLRYGPLPTVQTGTVAMQPTGIVRDERDPTFDLAAAKLARGLSGLTRRAVADGRVADGAIVIGTAKAARIAG

Radius of gyration: 26.52 Å; Cα contacts (8 Å, |Δi|>4): 108; chains: 1; bounding box: 33×20×101 Å

Nearest PDB structures (foldseek):
  1h41-assembly1_A  TM=8.678E-01  e=7.670E-05  Cellvibrio japonicus
  1h41-assembly1_B  TM=8.670E-01  e=7.670E-05  Cellvibrio japonicus
  1gql-assembly1_B  TM=8.583E-01  e=6.719E-04  Cellvibrio japonicus
  1mqr-assembly1_A  TM=7.767E-01  e=2.672E-02  Geobacillus stearothermophilus
  1k9d-assembly1_A  TM=7.540E-01  e=6.283E-02  Geobacillus stearothermophilus

Solvent-accessible surface area (backbone atoms only — not comparable to full-atom values): 6401 Å² total; per-residue (Å²): 140,84,84,78,82,76,76,75,77,77,72,74,76,76,73,76,80,72,73,80,76,83,62,85,85,55,83,56,66,87,70,66,45,51,66,50,59,74,87,54,30,65,70,55,48,69,39,61,66,14,40,31,72,68,54,94,48,75,67,49,55,51,49,50,53,51,49,26,54,34,51,18,29,30,44,73,44,93,35,47,80,48,64,95,54,87,45,37,48,77,47,71,53,74,84,29,75,91,64,38,127

pLDDT: mean 81.5, std 16.38, range [33.97, 97.19]